Protein AF-A0A962UN70-F1 (afdb_monomer)

Mean predicted aligned error: 11.77 Å

Radius of gyration: 17.8 Å; Cα contacts (8 Å, |Δi|>4): 217; chains: 1; bounding box: 39×34×56 Å

Sequence (148 aa):
TLRESCTLPGRRGLCVATLVRGQQGDDGDAEKRVRYNVNGIELDAPAFSQLHVEVSLHKLKVRDKQGASPAVLFAGTCSDLNGDSHWLLVREHVVKLWMGRQLLEREDDGDSYYEVISDPRLLRRVGERLAEFEPGRHETAPRVRQLR

Structure (mmCIF, N/CA/C/O backbone):
data_AF-A0A962UN70-F1
#
_entry.id   AF-A0A962UN70-F1
#
loop_
_atom_site.group_PDB
_atom_site.id
_atom_site.type_symbol
_atom_site.label_atom_id
_atom_site.label_alt_id
_atom_site.label_comp_id
_atom_site.label_asym_id
_atom_site.label_entity_id
_atom_site.label_seq_id
_atom_site.pdbx_PDB_ins_code
_atom_site.Cartn_x
_atom_site.Cartn_y
_atom_site.Cartn_z
_atom_site.occupancy
_atom_site.B_iso_or_equiv
_atom_site.auth_seq_id
_atom_site.auth_comp_id
_atom_site.auth_asym_id
_atom_site.auth_atom_id
_atom_site.pdbx_PDB_model_num
ATOM 1 N N . THR A 1 1 ? -23.870 -3.987 7.464 1.00 51.81 1 THR A N 1
ATOM 2 C CA . THR A 1 1 ? -22.818 -4.995 7.768 1.00 51.81 1 THR A CA 1
ATOM 3 C C . THR A 1 1 ? -21.461 -4.311 7.923 1.00 51.81 1 THR A C 1
ATOM 5 O O . THR A 1 1 ? -21.335 -3.188 7.456 1.00 51.81 1 THR A O 1
ATOM 8 N N . LEU A 1 2 ? -20.433 -4.931 8.536 1.00 53.72 2 LEU A N 1
ATOM 9 C CA . LEU A 1 2 ? -19.072 -4.334 8.628 1.00 53.72 2 LEU A CA 1
ATOM 10 C C . LEU A 1 2 ? -18.558 -3.804 7.276 1.00 53.72 2 LEU A C 1
ATOM 12 O O . LEU A 1 2 ? -17.872 -2.787 7.198 1.00 53.72 2 LEU A O 1
ATOM 16 N N . ARG A 1 3 ? -18.914 -4.523 6.208 1.00 54.88 3 ARG A N 1
ATOM 17 C CA . ARG A 1 3 ? -18.559 -4.228 4.820 1.00 54.88 3 ARG A CA 1
ATOM 18 C C . ARG A 1 3 ? -19.161 -2.916 4.306 1.00 54.88 3 ARG A C 1
ATOM 20 O O . ARG A 1 3 ? -18.623 -2.339 3.373 1.00 54.88 3 ARG A O 1
ATOM 27 N N . GLU A 1 4 ? -20.266 -2.459 4.892 1.00 58.44 4 GLU A N 1
ATOM 28 C CA . GLU A 1 4 ? -20.892 -1.166 4.579 1.00 58.44 4 GLU A CA 1
ATOM 29 C C . GLU A 1 4 ? -20.257 -0.021 5.374 1.00 58.44 4 GLU A C 1
ATOM 31 O O . GLU A 1 4 ? -20.155 1.084 4.855 1.00 58.44 4 GLU A O 1
ATOM 36 N N . SER A 1 5 ? -19.796 -0.280 6.604 1.00 59.00 5 SER A N 1
ATOM 37 C CA . SER A 1 5 ? -19.131 0.725 7.449 1.00 59.00 5 SER A CA 1
ATOM 38 C C . SER A 1 5 ? -17.654 0.939 7.108 1.00 59.00 5 SER A C 1
ATOM 40 O O . SER A 1 5 ? -17.091 1.967 7.469 1.00 59.00 5 SER A O 1
ATOM 42 N N . CYS A 1 6 ? -17.012 -0.015 6.424 1.00 57.81 6 CYS A N 1
ATOM 43 C CA . CYS A 1 6 ? -15.665 0.159 5.893 1.00 57.81 6 CYS A CA 1
ATOM 44 C C . CYS A 1 6 ? -15.699 0.489 4.399 1.00 57.81 6 CYS A C 1
ATOM 46 O O . CYS A 1 6 ? -15.716 -0.394 3.536 1.00 57.81 6 CYS A O 1
ATOM 48 N N . THR A 1 7 ? -15.657 1.776 4.078 1.00 59.53 7 THR A N 1
ATOM 49 C CA . THR A 1 7 ? -15.470 2.235 2.703 1.00 59.53 7 THR A CA 1
ATOM 50 C C . THR A 1 7 ? -13.981 2.258 2.367 1.00 59.53 7 THR A C 1
ATOM 52 O O . THR A 1 7 ? -13.318 3.286 2.491 1.00 59.53 7 THR A O 1
ATOM 55 N N . LEU A 1 8 ? -13.437 1.113 1.956 1.00 60.22 8 LEU A N 1
ATOM 56 C CA . LEU A 1 8 ? -12.132 1.079 1.291 1.00 60.22 8 LEU A CA 1
ATOM 57 C C . LEU A 1 8 ? -12.242 1.710 -0.105 1.00 60.22 8 LEU A C 1
ATOM 59 O O . LEU A 1 8 ? -13.284 1.531 -0.754 1.00 60.22 8 LEU A O 1
ATOM 63 N N . PRO A 1 9 ? -11.187 2.373 -0.618 1.00 54.75 9 PRO A N 1
ATOM 64 C CA . PRO A 1 9 ? -11.152 2.834 -2.003 1.00 54.75 9 PRO A CA 1
ATOM 65 C C . PRO A 1 9 ? -11.496 1.685 -2.964 1.00 54.75 9 PRO A C 1
ATOM 67 O O . PRO A 1 9 ? -10.809 0.665 -3.014 1.00 54.75 9 PRO A O 1
ATOM 70 N N . GLY A 1 10 ? -12.606 1.808 -3.699 1.00 57.44 10 GLY A N 1
ATOM 71 C CA . GLY A 1 10 ? -13.084 0.762 -4.614 1.00 57.44 10 GLY A CA 1
ATOM 72 C C . GLY A 1 10 ? -13.638 -0.519 -3.960 1.00 57.44 10 GLY A C 1
ATOM 73 O O . GLY A 1 10 ? -13.829 -1.511 -4.665 1.00 57.44 10 GLY A O 1
ATOM 74 N N . ARG A 1 11 ? -13.927 -0.516 -2.647 1.00 62.66 11 ARG A N 1
ATOM 75 C CA . ARG A 1 11 ? -14.454 -1.658 -1.857 1.00 62.66 11 ARG A CA 1
ATOM 76 C C . ARG A 1 11 ? -13.551 -2.907 -1.833 1.00 62.66 11 ARG A C 1
ATOM 78 O O . ARG A 1 11 ? -14.047 -4.016 -1.618 1.00 62.66 11 ARG A O 1
ATOM 85 N N . ARG A 1 12 ? -12.248 -2.740 -2.069 1.00 61.28 12 ARG A N 1
ATOM 86 C CA . ARG A 1 12 ? -11.215 -3.788 -1.996 1.00 61.28 12 ARG A CA 1
ATOM 87 C C . ARG A 1 12 ? -10.031 -3.290 -1.165 1.00 61.28 12 ARG A C 1
ATOM 89 O O . ARG A 1 12 ? -9.729 -2.098 -1.224 1.00 61.28 12 ARG A O 1
ATOM 96 N N . GLY A 1 13 ? -9.386 -4.197 -0.435 1.00 66.50 13 GLY A N 1
ATOM 97 C CA . GLY A 1 13 ? -8.174 -3.912 0.332 1.00 66.50 13 GLY A CA 1
ATOM 98 C C . GLY A 1 13 ? -8.174 -4.488 1.748 1.00 66.50 13 GLY A C 1
ATOM 99 O O . GLY A 1 13 ? -9.172 -5.040 2.228 1.00 66.50 13 GLY A O 1
ATOM 100 N N . LEU A 1 14 ? -7.045 -4.292 2.412 1.00 75.44 14 LEU A N 1
ATOM 101 C CA . LEU A 1 14 ? -6.818 -4.513 3.832 1.00 75.44 14 LEU A CA 1
ATOM 102 C C . LEU A 1 14 ? -7.348 -3.334 4.653 1.00 75.44 14 LEU A C 1
ATOM 104 O O . LEU A 1 14 ? -7.180 -2.180 4.264 1.00 75.44 14 LEU A O 1
ATOM 108 N N . CYS A 1 15 ? -7.909 -3.600 5.837 1.00 78.62 15 CYS A N 1
ATOM 109 C CA . CYS A 1 15 ? -7.862 -2.590 6.887 1.00 78.62 15 CYS A CA 1
ATOM 110 C C . CYS A 1 15 ? -7.562 -3.130 8.279 1.00 78.62 15 CYS A C 1
ATOM 112 O O . CYS A 1 15 ? -7.973 -4.221 8.685 1.00 78.62 15 CYS A O 1
ATOM 114 N N . VAL A 1 16 ? -6.786 -2.311 8.984 1.00 81.50 16 VAL A N 1
ATOM 115 C CA . VAL A 1 16 ? -6.326 -2.524 10.345 1.00 81.50 16 VAL A CA 1
ATOM 116 C C . VAL A 1 16 ? -7.035 -1.533 11.258 1.00 81.50 16 VAL A C 1
ATOM 118 O O . VAL A 1 16 ? -7.131 -0.340 10.947 1.00 81.50 16 VAL A O 1
ATOM 121 N N . ALA A 1 17 ? -7.540 -2.036 12.380 1.00 82.06 17 ALA A N 1
ATOM 122 C CA . ALA A 1 17 ? -8.165 -1.213 13.400 1.00 82.06 17 ALA A CA 1
ATOM 123 C C . ALA A 1 17 ? -7.712 -1.609 14.807 1.00 82.06 17 ALA A C 1
ATOM 125 O O . ALA A 1 17 ? -7.513 -2.791 15.099 1.00 82.06 17 ALA A O 1
ATOM 126 N N . THR A 1 18 ? -7.604 -0.623 15.691 1.00 84.25 18 THR A N 1
ATOM 127 C CA . THR A 1 18 ? -7.332 -0.838 17.114 1.00 84.25 18 THR A CA 1
ATOM 128 C C . THR A 1 18 ? -8.647 -0.906 17.882 1.00 84.25 18 THR A C 1
ATOM 130 O O . THR A 1 18 ? -9.523 -0.054 17.717 1.00 84.25 18 THR A O 1
ATOM 133 N N . LEU A 1 19 ? -8.797 -1.932 18.722 1.00 82.12 19 LEU A N 1
ATOM 134 C CA . LEU A 1 19 ? -9.951 -2.081 19.605 1.00 82.12 19 LEU A CA 1
ATOM 135 C C . LEU A 1 19 ? -9.927 -1.002 20.691 1.00 82.12 19 LEU A C 1
ATOM 137 O O . LEU A 1 19 ? -8.983 -0.939 21.475 1.00 82.12 19 LEU A O 1
ATOM 141 N N . VAL A 1 20 ? -10.997 -0.219 20.798 1.00 79.69 20 VAL A N 1
ATOM 142 C CA . VAL A 1 20 ? -11.187 0.669 21.948 1.00 79.69 20 VAL A CA 1
ATOM 143 C C . VAL A 1 20 ? -11.750 -0.164 23.103 1.00 79.69 20 VAL A C 1
ATOM 145 O O . VAL A 1 20 ? -12.875 -0.663 23.019 1.00 79.69 20 VAL A O 1
ATOM 148 N N . ARG A 1 21 ? -10.966 -0.367 24.171 1.00 70.88 21 ARG A N 1
ATOM 149 C CA . ARG A 1 21 ? -11.441 -1.033 25.396 1.00 70.88 21 ARG A CA 1
ATOM 150 C C . ARG A 1 21 ? -12.066 -0.001 26.335 1.00 70.88 21 ARG A C 1
ATOM 152 O O . ARG A 1 21 ? -11.475 1.045 26.587 1.00 70.88 21 ARG A O 1
ATOM 159 N N . GLY A 1 22 ? -13.257 -0.303 26.854 1.00 57.78 22 GLY A N 1
ATOM 160 C CA . GLY A 1 22 ? -13.847 0.449 27.961 1.00 57.78 22 GLY A CA 1
ATOM 161 C C . GLY A 1 22 ? -12.971 0.328 29.209 1.00 57.78 22 GLY A C 1
ATOM 162 O O . GLY A 1 22 ? -12.297 -0.681 29.395 1.00 57.78 22 GLY A O 1
ATOM 163 N N . GLN A 1 23 ? -12.965 1.376 30.025 1.00 51.56 23 GLN A N 1
ATOM 164 C CA . GLN A 1 23 ? -12.131 1.578 31.210 1.00 51.56 23 GLN A CA 1
ATOM 165 C C . GLN A 1 23 ? -12.341 0.489 32.281 1.00 51.56 23 GLN A C 1
ATOM 167 O O . GLN A 1 23 ? -13.034 0.710 33.267 1.00 51.56 23 GLN A O 1
ATOM 172 N N . GLN A 1 24 ? -11.757 -0.698 32.102 1.00 41.84 24 GLN A N 1
ATOM 173 C CA . GLN A 1 24 ? -11.622 -1.692 33.163 1.00 41.84 24 GLN A CA 1
ATOM 174 C C . GLN A 1 24 ? -10.506 -2.696 32.842 1.00 41.84 24 GLN A C 1
ATOM 176 O O . GLN A 1 24 ? -10.624 -3.477 31.903 1.00 41.84 24 GLN A O 1
ATOM 181 N N . GLY A 1 25 ? -9.459 -2.682 33.670 1.00 40.84 25 GLY A N 1
ATOM 182 C CA . GLY A 1 25 ? -8.652 -3.863 33.987 1.00 40.84 25 GLY A CA 1
ATOM 183 C C . GLY A 1 25 ? -7.620 -4.328 32.958 1.00 40.84 25 GLY A C 1
ATOM 184 O O . GLY A 1 25 ? -7.912 -5.168 32.118 1.00 40.84 25 GLY A O 1
ATOM 185 N N . ASP A 1 26 ? -6.403 -3.840 33.174 1.00 46.97 26 ASP A N 1
ATOM 186 C CA . ASP A 1 26 ? -5.174 -4.627 33.337 1.00 46.97 26 ASP A CA 1
ATOM 187 C C . ASP A 1 26 ? -4.384 -5.185 32.136 1.00 46.97 26 ASP A C 1
ATOM 189 O O . ASP A 1 26 ? -4.907 -5.755 31.177 1.00 46.97 26 ASP A O 1
ATOM 193 N N . ASP A 1 27 ? -3.078 -4.980 32.315 1.00 42.75 27 ASP A N 1
ATOM 194 C CA . ASP A 1 27 ? -1.875 -5.609 31.784 1.00 42.75 27 ASP A CA 1
ATOM 195 C C . ASP A 1 27 ? -1.634 -5.758 30.271 1.00 42.75 27 ASP A C 1
ATOM 197 O O . ASP A 1 27 ? -2.139 -6.633 29.572 1.00 42.75 27 ASP A O 1
ATOM 201 N N . GLY A 1 28 ? -0.690 -4.935 29.799 1.00 48.31 28 GLY A N 1
ATOM 202 C CA . GLY A 1 28 ? 0.616 -5.488 29.429 1.00 48.31 28 GLY A CA 1
ATOM 203 C C . GLY A 1 28 ? 0.697 -6.341 28.169 1.00 48.31 28 GLY A C 1
ATOM 204 O O . GLY A 1 28 ? 1.587 -7.181 28.088 1.00 48.31 28 GLY A O 1
ATOM 205 N N . ASP A 1 29 ? -0.168 -6.128 27.182 1.00 47.25 29 ASP A N 1
ATOM 206 C CA . ASP A 1 29 ? -0.038 -6.811 25.898 1.00 47.25 29 ASP A CA 1
ATOM 207 C C . ASP A 1 29 ? -0.307 -5.834 24.755 1.00 47.25 29 ASP A C 1
ATOM 209 O O . ASP A 1 29 ? -1.288 -5.084 24.778 1.00 47.25 29 ASP A O 1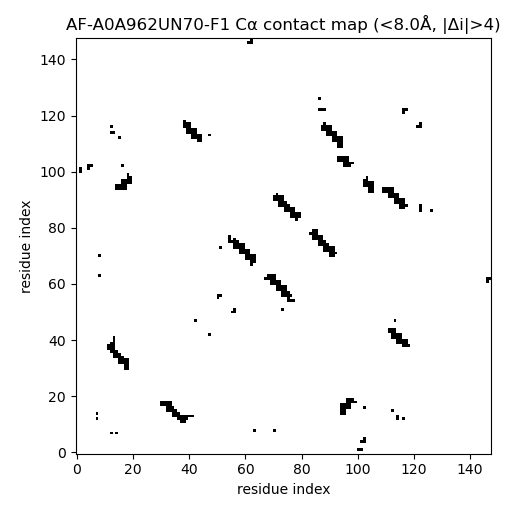
ATOM 213 N N . ALA A 1 30 ? 0.622 -5.799 23.798 1.00 50.38 30 ALA A N 1
ATOM 214 C CA . ALA A 1 30 ? 0.672 -4.858 22.683 1.00 50.38 30 ALA A CA 1
ATOM 215 C C . ALA A 1 30 ? -0.721 -4.598 22.086 1.00 50.38 30 ALA A C 1
ATOM 217 O O . ALA A 1 30 ? -1.491 -5.541 21.895 1.00 50.38 30 ALA A O 1
ATOM 218 N N . GLU A 1 31 ? -1.040 -3.328 21.794 1.00 59.91 31 GLU A N 1
ATOM 219 C CA . GLU A 1 31 ? -2.335 -2.896 21.254 1.00 59.91 31 GLU A CA 1
ATOM 220 C C . GLU A 1 31 ? -2.917 -3.933 20.280 1.00 59.91 31 GLU A C 1
ATOM 222 O O . GLU A 1 31 ? -2.414 -4.130 19.171 1.00 59.91 31 GLU A O 1
ATOM 227 N N . LYS A 1 32 ? -3.955 -4.661 20.715 1.00 70.81 32 LYS A N 1
ATOM 228 C CA . LYS A 1 32 ? -4.478 -5.806 19.962 1.00 70.81 32 LYS A CA 1
ATOM 229 C C . LYS A 1 32 ? -5.185 -5.310 18.700 1.00 70.81 32 LYS A C 1
ATOM 231 O O . LYS A 1 32 ? -6.375 -4.992 18.722 1.00 70.81 32 LYS A O 1
ATOM 236 N N . ARG A 1 33 ? -4.434 -5.231 17.600 1.00 78.00 33 ARG A N 1
ATOM 237 C CA . ARG A 1 33 ? -4.925 -4.837 16.275 1.00 78.00 33 ARG A CA 1
ATOM 238 C C . ARG A 1 33 ? -5.794 -5.943 15.678 1.00 78.00 33 ARG A C 1
ATOM 240 O O . ARG A 1 33 ? -5.411 -7.113 15.653 1.00 78.00 33 ARG A O 1
ATOM 247 N N . VAL A 1 34 ? -6.958 -5.559 15.164 1.00 74.94 34 VAL A N 1
ATOM 248 C CA . VAL A 1 34 ? -7.858 -6.427 14.401 1.00 74.94 34 VAL A CA 1
ATOM 249 C C . VAL A 1 34 ? -7.620 -6.178 12.917 1.00 74.94 34 VAL A C 1
ATOM 251 O O . VAL A 1 34 ? -7.627 -5.035 12.460 1.00 74.94 34 VAL A O 1
ATOM 254 N N . ARG A 1 35 ? -7.418 -7.263 12.168 1.00 75.12 35 ARG A N 1
ATOM 255 C CA . ARG A 1 35 ? -7.162 -7.246 10.725 1.00 75.12 35 ARG A CA 1
ATOM 256 C C . ARG A 1 35 ? -8.322 -7.903 10.004 1.00 75.12 35 ARG A C 1
ATOM 258 O O . ARG A 1 35 ? -8.739 -8.998 10.374 1.00 75.12 35 ARG A O 1
ATOM 265 N N . TYR A 1 36 ? -8.821 -7.255 8.965 1.00 64.56 36 TYR A N 1
ATOM 266 C CA . TYR A 1 3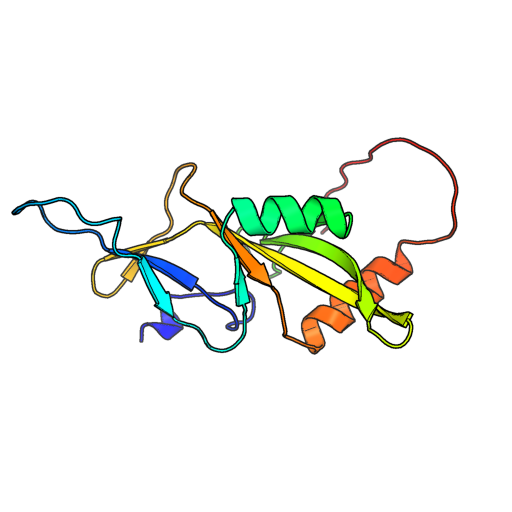6 ? -9.797 -7.845 8.059 1.00 64.56 36 TYR A CA 1
ATOM 267 C C . TYR A 1 36 ? -9.347 -7.579 6.627 1.00 64.56 36 TYR A C 1
ATOM 269 O O . TYR A 1 36 ? -9.026 -6.447 6.269 1.00 64.56 36 TYR A O 1
ATOM 277 N N . ASN A 1 37 ? -9.265 -8.627 5.807 1.00 62.19 37 ASN A N 1
ATOM 278 C CA . ASN A 1 37 ? -8.814 -8.483 4.430 1.00 62.19 37 ASN A CA 1
ATOM 279 C C . ASN A 1 37 ? -9.425 -9.536 3.508 1.00 62.19 37 ASN A C 1
ATOM 281 O O . ASN A 1 37 ? -9.528 -10.704 3.877 1.00 62.19 37 ASN A O 1
ATOM 285 N N . VAL A 1 38 ? -9.726 -9.114 2.279 1.00 54.25 38 VAL A N 1
ATOM 286 C CA . VAL A 1 38 ? -9.575 -9.955 1.091 1.00 54.25 38 VAL A CA 1
ATOM 287 C C . VAL A 1 38 ? -8.952 -9.067 -0.004 1.00 54.25 38 VAL A C 1
ATOM 289 O O . VAL A 1 38 ? -9.641 -8.203 -0.557 1.00 54.25 38 VAL A O 1
ATOM 292 N N . ASN A 1 39 ? -7.673 -9.333 -0.315 1.00 62.12 39 ASN A N 1
ATOM 293 C CA . ASN A 1 39 ? -6.765 -8.683 -1.287 1.00 62.12 39 ASN A CA 1
ATOM 294 C C . ASN A 1 39 ? -5.895 -7.522 -0.759 1.00 62.12 39 ASN A C 1
ATOM 296 O O . ASN A 1 39 ? -6.290 -6.370 -0.865 1.00 62.12 39 ASN A O 1
ATOM 300 N N . GLY A 1 40 ? -4.678 -7.845 -0.299 1.00 70.19 40 GLY A N 1
ATOM 301 C CA . GLY A 1 40 ? -3.587 -6.913 0.035 1.00 70.19 40 GLY A CA 1
ATOM 302 C C . GLY A 1 40 ? -2.545 -7.589 0.937 1.00 70.19 40 GLY A C 1
ATOM 303 O O . GLY A 1 40 ? -2.884 -8.570 1.601 1.00 70.19 40 GLY A O 1
ATOM 304 N N . ILE A 1 41 ? -1.300 -7.105 0.974 1.00 82.31 41 ILE A N 1
ATOM 305 C CA . ILE A 1 41 ? -0.273 -7.572 1.933 1.00 82.31 41 ILE A CA 1
ATOM 306 C C . ILE A 1 41 ? 0.068 -6.414 2.874 1.00 82.31 41 ILE A C 1
ATOM 308 O O . ILE A 1 41 ? 0.465 -5.352 2.402 1.00 82.31 41 ILE A O 1
ATOM 312 N N . GLU A 1 42 ? -0.114 -6.605 4.185 1.00 88.00 42 GLU A N 1
ATOM 313 C CA . GLU A 1 42 ? 0.239 -5.613 5.215 1.00 88.00 42 GLU A CA 1
ATOM 314 C C . GLU A 1 42 ? 1.757 -5.479 5.335 1.00 88.00 42 GLU A C 1
ATOM 316 O O . GLU A 1 42 ? 2.465 -6.482 5.399 1.00 88.00 42 GLU A O 1
ATOM 321 N N . LEU A 1 43 ? 2.230 -4.244 5.443 1.00 88.00 43 LEU A N 1
ATOM 322 C CA . LEU A 1 43 ? 3.579 -3.890 5.850 1.00 88.00 43 LEU A CA 1
ATOM 323 C C . LEU A 1 43 ? 3.489 -2.926 7.034 1.00 88.00 43 LEU A C 1
ATOM 325 O O . LEU A 1 43 ? 2.679 -1.989 7.039 1.00 88.00 43 LEU A O 1
ATOM 329 N N . ASP A 1 44 ? 4.341 -3.143 8.029 1.00 87.25 44 ASP A N 1
ATOM 330 C CA . ASP A 1 44 ? 4.582 -2.146 9.063 1.00 87.25 44 ASP A CA 1
ATOM 331 C C . ASP A 1 44 ? 5.484 -1.013 8.536 1.00 87.25 44 ASP A C 1
ATOM 333 O O . ASP A 1 44 ? 6.012 -1.057 7.419 1.00 87.25 44 ASP A O 1
ATOM 337 N N . ALA A 1 45 ? 5.622 0.053 9.326 1.00 88.50 45 ALA A N 1
ATOM 338 C CA . ALA A 1 45 ? 6.397 1.221 8.921 1.00 88.50 45 ALA A CA 1
ATOM 339 C C . ALA A 1 45 ? 7.894 0.922 8.675 1.00 88.50 45 ALA A C 1
ATOM 341 O O . ALA A 1 45 ? 8.424 1.436 7.682 1.00 88.50 45 ALA A O 1
ATOM 342 N N . PRO A 1 46 ? 8.587 0.097 9.490 1.00 90.12 46 PRO A N 1
ATOM 343 C CA . PRO A 1 46 ? 9.959 -0.315 9.194 1.00 90.12 46 PRO A CA 1
ATOM 344 C C . PRO A 1 46 ? 10.099 -1.073 7.866 1.00 90.12 46 PRO A C 1
ATOM 346 O O . PRO A 1 46 ? 10.945 -0.699 7.050 1.00 90.12 46 PRO A O 1
ATOM 349 N N . ALA A 1 47 ? 9.249 -2.075 7.606 1.00 90.81 47 ALA A N 1
ATOM 350 C CA . ALA A 1 47 ? 9.290 -2.852 6.366 1.00 90.81 47 ALA A CA 1
ATOM 351 C C . ALA A 1 47 ? 9.010 -1.977 5.137 1.00 90.81 47 ALA A C 1
ATOM 353 O O . ALA A 1 47 ? 9.710 -2.072 4.127 1.00 90.81 47 ALA A O 1
ATOM 354 N N . PHE A 1 48 ? 8.031 -1.071 5.232 1.00 93.94 48 PHE A N 1
ATOM 355 C CA . PHE A 1 48 ? 7.780 -0.091 4.179 1.00 93.94 48 PHE A CA 1
ATOM 356 C C . PHE A 1 48 ? 8.983 0.828 3.946 1.00 93.94 48 PHE A C 1
ATOM 358 O O . PHE A 1 48 ? 9.343 1.072 2.798 1.00 93.94 48 PHE A O 1
ATOM 365 N N . SER A 1 49 ? 9.611 1.333 5.009 1.00 93.00 49 SER A N 1
ATOM 366 C CA . SER A 1 49 ? 10.741 2.262 4.887 1.00 93.00 49 SER A CA 1
ATOM 367 C C . SER A 1 49 ? 11.910 1.632 4.135 1.00 93.00 49 SER A C 1
ATOM 369 O O . SER A 1 49 ? 12.494 2.275 3.264 1.00 93.00 49 SER A O 1
ATOM 371 N N . GLN A 1 50 ? 12.214 0.363 4.417 1.00 95.12 50 GLN A N 1
ATOM 372 C CA . GLN A 1 50 ? 13.235 -0.382 3.684 1.00 95.12 50 GLN A CA 1
ATOM 373 C C . GLN A 1 50 ? 12.851 -0.567 2.209 1.00 95.12 50 GLN A C 1
ATOM 375 O O . GLN A 1 50 ? 13.633 -0.224 1.323 1.00 95.12 50 GLN A O 1
ATOM 380 N N . LEU A 1 51 ? 11.623 -1.025 1.943 1.00 93.19 51 LEU A N 1
ATOM 381 C CA . LEU A 1 51 ? 11.113 -1.234 0.585 1.00 93.19 51 LEU A CA 1
ATOM 382 C C . LEU A 1 51 ? 11.103 0.057 -0.250 1.00 93.19 51 LEU A C 1
ATOM 384 O O . LEU A 1 51 ? 11.438 0.045 -1.433 1.00 93.19 51 LEU A O 1
ATOM 388 N N . HIS A 1 52 ? 10.726 1.179 0.365 1.00 92.75 52 HIS A N 1
ATOM 389 C CA . HIS A 1 52 ? 10.677 2.496 -0.268 1.00 92.75 52 HIS A CA 1
ATOM 390 C C . HIS A 1 52 ? 12.049 2.931 -0.783 1.00 92.75 52 HIS A C 1
ATOM 392 O O . HIS A 1 52 ? 12.133 3.464 -1.890 1.00 92.75 52 HIS A O 1
ATOM 398 N N . VAL A 1 53 ? 13.107 2.669 -0.011 1.00 92.50 53 VAL A N 1
ATOM 399 C CA . VAL A 1 53 ? 14.489 2.964 -0.405 1.00 92.50 53 VAL A CA 1
ATOM 400 C C . VAL A 1 53 ? 14.962 1.996 -1.488 1.00 92.50 53 VAL A C 1
ATOM 402 O O . VAL A 1 53 ? 15.475 2.440 -2.511 1.00 92.50 53 VAL A O 1
ATOM 405 N N . GLU A 1 54 ? 14.758 0.693 -1.294 1.00 93.56 54 GLU A N 1
ATOM 406 C CA . GLU A 1 54 ? 15.268 -0.346 -2.199 1.00 93.56 54 GLU A CA 1
ATOM 407 C C . GLU A 1 54 ? 14.680 -0.240 -3.613 1.00 93.56 54 GLU A C 1
ATOM 409 O O . GLU A 1 54 ? 15.408 -0.336 -4.598 1.00 93.56 54 GLU A O 1
ATOM 414 N N . VAL A 1 55 ? 13.376 0.031 -3.720 1.00 91.38 55 VAL A N 1
ATOM 415 C CA . VAL A 1 55 ? 12.662 0.130 -5.006 1.00 91.38 55 VAL A CA 1
ATOM 416 C C . VAL A 1 55 ? 12.556 1.580 -5.499 1.00 91.38 55 VAL A C 1
ATOM 418 O O . VAL A 1 55 ? 12.048 1.833 -6.588 1.00 91.38 55 VAL A O 1
ATOM 421 N N . SER A 1 56 ? 13.039 2.558 -4.722 1.00 92.44 56 SER A N 1
ATOM 422 C CA . SER A 1 56 ? 12.913 3.990 -5.037 1.00 92.44 56 SER A CA 1
ATOM 423 C C . SER A 1 56 ? 11.461 4.393 -5.349 1.00 92.44 56 SER A C 1
ATOM 425 O O . SER A 1 56 ? 11.152 4.922 -6.421 1.00 92.44 56 SER A O 1
ATOM 427 N N . LEU A 1 57 ? 10.533 4.098 -4.430 1.00 93.31 57 LEU A N 1
ATOM 428 C CA . LEU A 1 57 ? 9.110 4.385 -4.656 1.00 93.31 57 LEU A CA 1
ATOM 429 C C . LEU A 1 57 ? 8.833 5.897 -4.654 1.00 93.31 57 LEU A C 1
ATOM 431 O O . LEU A 1 57 ? 9.350 6.651 -3.839 1.00 93.31 57 LEU A O 1
ATOM 435 N N . HIS A 1 58 ? 7.931 6.341 -5.521 1.00 92.00 58 HIS A N 1
ATOM 436 C CA . HIS A 1 58 ? 7.523 7.736 -5.635 1.00 92.00 58 HIS A CA 1
ATOM 437 C C . HIS A 1 58 ? 6.137 7.940 -5.027 1.00 92.00 58 HIS A C 1
ATOM 439 O O . HIS A 1 58 ? 5.189 7.229 -5.367 1.00 92.00 58 HIS A O 1
ATOM 445 N N . LYS A 1 59 ? 5.998 8.938 -4.145 1.00 92.19 59 LYS A N 1
ATOM 446 C CA . LYS A 1 59 ? 4.719 9.282 -3.504 1.00 92.19 59 LYS A CA 1
ATOM 447 C C . LYS A 1 59 ? 3.769 9.955 -4.501 1.00 92.19 59 LYS A C 1
ATOM 449 O O . LYS A 1 59 ? 4.076 10.990 -5.088 1.00 92.19 59 LYS A O 1
ATOM 454 N N . LEU A 1 60 ? 2.567 9.408 -4.619 1.00 87.69 60 LEU A N 1
ATOM 455 C CA . LEU A 1 60 ? 1.475 9.856 -5.472 1.00 87.69 60 LEU A CA 1
ATOM 456 C C . LEU A 1 60 ? 0.248 10.153 -4.607 1.00 87.69 60 LEU A C 1
ATOM 458 O O . LEU A 1 60 ? -0.203 9.314 -3.830 1.00 87.69 60 LEU A O 1
ATOM 462 N N . LYS A 1 61 ? -0.339 11.341 -4.764 1.00 83.38 61 LYS A N 1
ATOM 463 C CA . LYS A 1 61 ? -1.631 11.671 -4.146 1.00 83.38 61 LYS A CA 1
ATOM 464 C C . LYS A 1 61 ? -2.737 11.460 -5.172 1.00 83.38 61 LYS A C 1
ATOM 466 O O . LYS A 1 61 ? -2.823 12.206 -6.147 1.00 83.38 61 LYS A O 1
ATOM 471 N N . VAL A 1 62 ? -3.588 10.464 -4.951 1.00 74.81 62 VAL A N 1
ATOM 472 C CA . VAL A 1 62 ? -4.709 10.147 -5.840 1.00 74.81 62 VAL A CA 1
ATOM 473 C C . VAL A 1 62 ? -6.006 10.591 -5.181 1.00 74.81 62 VAL A C 1
ATOM 475 O O . VAL A 1 62 ? -6.402 10.073 -4.142 1.00 74.81 62 VAL A O 1
ATOM 478 N N . ARG A 1 63 ? -6.683 11.567 -5.789 1.00 66.81 63 ARG A N 1
ATOM 479 C CA . ARG A 1 63 ? -8.039 11.941 -5.378 1.00 66.81 63 ARG A CA 1
ATOM 480 C C . ARG A 1 63 ? -9.013 10.859 -5.829 1.00 66.81 63 ARG A C 1
ATOM 482 O O . ARG A 1 63 ? -9.006 10.472 -6.999 1.00 66.81 63 ARG A O 1
ATOM 489 N N . ASP A 1 64 ? -9.847 10.387 -4.910 1.00 56.56 64 ASP A N 1
ATOM 490 C CA . ASP A 1 64 ? -11.005 9.584 -5.282 1.00 56.56 64 ASP A CA 1
ATOM 491 C C . ASP A 1 64 ? -12.100 10.511 -5.838 1.00 56.56 64 ASP A C 1
ATOM 493 O O . ASP A 1 64 ? -12.293 11.631 -5.362 1.00 56.56 64 ASP A O 1
ATOM 497 N N . LYS A 1 65 ? -12.838 10.045 -6.848 1.00 48.66 65 LYS A N 1
ATOM 498 C CA . LYS A 1 65 ? -13.941 10.788 -7.480 1.00 48.66 65 LYS A CA 1
ATOM 499 C C . LYS A 1 65 ? -15.144 10.971 -6.543 1.00 48.66 65 LYS A C 1
ATOM 501 O O . LYS A 1 65 ? -16.079 11.682 -6.891 1.00 48.66 65 LYS A O 1
ATOM 506 N N . GLN A 1 66 ? -15.134 10.318 -5.382 1.00 46.88 66 GLN A N 1
ATOM 507 C CA . GLN A 1 66 ? -16.255 10.231 -4.442 1.00 46.88 66 GLN A CA 1
ATOM 508 C C . GLN A 1 66 ? -16.125 11.167 -3.227 1.00 46.88 66 GLN A C 1
ATOM 510 O O . GLN A 1 66 ? -16.873 11.022 -2.268 1.00 46.88 66 GLN A O 1
ATOM 515 N N . GLY A 1 67 ? -15.200 12.135 -3.253 1.00 42.56 67 GLY A N 1
ATOM 516 C CA . GLY A 1 67 ? -15.078 13.151 -2.195 1.00 42.56 67 GLY A CA 1
ATOM 517 C C . GLY A 1 67 ? -14.407 12.667 -0.904 1.00 42.56 67 GLY A C 1
ATOM 518 O O . GLY A 1 67 ? -14.355 13.417 0.065 1.00 42.56 67 GLY A O 1
ATOM 519 N N . ALA A 1 68 ? -13.869 11.445 -0.890 1.00 56.31 68 ALA A N 1
ATOM 520 C CA . ALA A 1 68 ? -13.021 10.956 0.191 1.00 56.31 68 ALA A CA 1
ATOM 521 C C . ALA A 1 68 ? -11.645 11.650 0.182 1.00 56.31 68 ALA A C 1
ATOM 523 O O . ALA A 1 68 ? -11.177 12.116 -0.866 1.00 56.31 68 ALA A O 1
ATOM 524 N N . SER A 1 69 ? -10.985 11.688 1.346 1.00 59.84 69 SER A N 1
ATOM 525 C CA . SER A 1 69 ? -9.606 12.167 1.487 1.00 59.84 69 SER A CA 1
ATOM 526 C C . SER A 1 69 ? -8.692 11.526 0.433 1.00 59.84 69 SER A C 1
ATOM 528 O O . SER A 1 69 ? -8.844 10.339 0.133 1.00 59.84 69 SER A O 1
ATOM 530 N N . PRO A 1 70 ? -7.755 12.288 -0.164 1.00 67.75 70 PRO A N 1
ATOM 531 C CA . PRO A 1 70 ? -6.882 11.761 -1.204 1.00 67.75 70 PRO A CA 1
ATOM 532 C C . PRO A 1 70 ? -6.087 10.569 -0.668 1.00 67.75 70 PRO A C 1
ATOM 534 O O . PRO A 1 70 ? -5.389 10.688 0.337 1.00 67.75 70 PRO A O 1
ATOM 537 N N . ALA A 1 71 ? -6.172 9.436 -1.363 1.00 78.19 71 ALA A N 1
ATOM 538 C CA . ALA A 1 71 ? -5.371 8.267 -1.048 1.00 78.19 71 ALA A CA 1
ATOM 539 C C . ALA A 1 71 ? -3.903 8.563 -1.362 1.00 78.19 71 ALA A C 1
ATOM 541 O O . ALA A 1 71 ? -3.579 9.117 -2.422 1.00 78.19 71 ALA A O 1
ATOM 542 N N . VAL A 1 72 ? -3.015 8.173 -0.453 1.00 88.31 72 VAL A N 1
ATOM 543 C CA . VAL A 1 72 ? -1.579 8.213 -0.701 1.00 88.31 72 VAL A CA 1
ATOM 544 C C . VAL A 1 72 ? -1.133 6.855 -1.221 1.00 88.31 72 VAL A C 1
ATOM 546 O O . VAL A 1 72 ? -1.345 5.823 -0.586 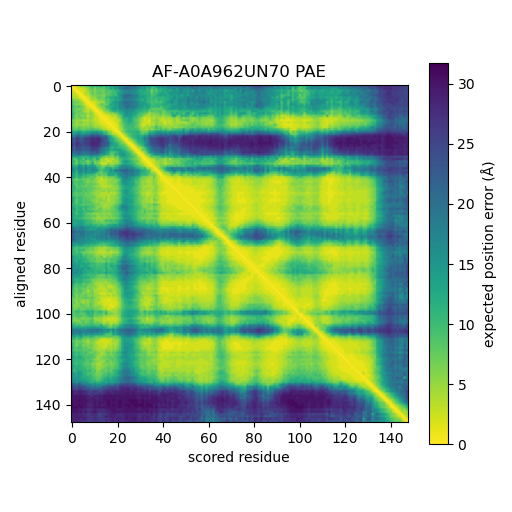1.00 88.31 72 VAL A O 1
ATOM 549 N N . LEU A 1 73 ? -0.518 6.874 -2.396 1.00 89.56 73 LEU A N 1
ATOM 550 C CA . LEU A 1 73 ? 0.112 5.722 -3.018 1.00 89.56 73 LEU A CA 1
ATOM 551 C C . LEU A 1 73 ? 1.613 5.969 -3.150 1.00 89.56 73 LEU A C 1
ATOM 553 O O . LEU A 1 73 ? 2.052 7.109 -3.260 1.00 89.56 73 LEU A O 1
ATOM 557 N N . PHE A 1 74 ? 2.384 4.898 -3.194 1.00 93.00 74 PHE A N 1
ATOM 558 C CA . PHE A 1 74 ? 3.805 4.878 -3.492 1.00 93.00 74 PHE A CA 1
ATOM 559 C C . PHE A 1 74 ? 4.016 3.892 -4.632 1.00 93.00 74 PHE A C 1
ATOM 561 O O . PHE A 1 74 ? 3.565 2.750 -4.539 1.00 93.00 74 PHE A O 1
ATOM 568 N N . ALA A 1 75 ? 4.639 4.339 -5.717 1.00 93.44 75 ALA A N 1
ATOM 569 C CA . ALA A 1 75 ? 4.802 3.536 -6.923 1.00 93.44 75 ALA A CA 1
ATOM 570 C C . ALA A 1 75 ? 6.258 3.498 -7.381 1.00 93.44 75 ALA A C 1
ATOM 572 O O . ALA A 1 75 ? 6.942 4.519 -7.376 1.00 93.44 75 ALA A O 1
ATOM 573 N N . GLY A 1 76 ? 6.705 2.332 -7.821 1.00 92.19 76 GLY A N 1
ATOM 574 C CA . GLY A 1 76 ? 8.000 2.133 -8.462 1.00 92.19 76 GLY A CA 1
ATOM 575 C C . GLY A 1 76 ? 7.981 0.853 -9.281 1.00 92.19 76 GLY A C 1
ATOM 576 O O . GLY A 1 76 ? 6.948 0.183 -9.360 1.00 92.19 76 GLY A O 1
ATOM 577 N N . THR A 1 77 ? 9.106 0.516 -9.894 1.00 91.56 77 THR A N 1
ATOM 578 C CA . THR A 1 77 ? 9.249 -0.719 -10.662 1.00 91.56 77 THR A CA 1
ATOM 579 C C . THR A 1 77 ? 10.281 -1.628 -10.013 1.00 91.56 77 THR A C 1
ATOM 581 O O . THR A 1 77 ? 11.323 -1.172 -9.551 1.00 91.56 77 THR A O 1
ATOM 584 N N . CYS A 1 78 ? 9.990 -2.923 -9.967 1.00 89.00 78 CYS A N 1
ATOM 585 C CA . CYS A 1 78 ? 10.939 -3.951 -9.556 1.00 89.00 78 CYS A CA 1
ATOM 586 C C . CYS A 1 78 ? 11.125 -4.960 -10.691 1.00 89.00 78 CYS A C 1
ATOM 588 O O . CYS A 1 78 ? 10.223 -5.160 -11.504 1.00 89.00 78 CYS A O 1
ATOM 590 N N . SER A 1 79 ? 12.301 -5.576 -10.765 1.00 89.75 79 SER A N 1
ATOM 591 C CA . SER A 1 79 ? 12.554 -6.667 -11.706 1.00 89.75 79 SER A CA 1
ATOM 592 C C . SER A 1 79 ? 12.257 -8.006 -11.043 1.00 89.75 79 SER A C 1
ATOM 594 O O . SER A 1 79 ? 12.585 -8.200 -9.871 1.00 89.75 79 SER A O 1
ATOM 596 N N . ASP A 1 80 ? 11.649 -8.930 -11.779 1.00 87.94 80 ASP A N 1
ATOM 597 C CA . ASP A 1 80 ? 11.543 -10.317 -11.330 1.00 87.94 80 ASP A CA 1
ATOM 598 C C . ASP A 1 80 ? 12.837 -11.111 -11.592 1.00 87.94 80 ASP A C 1
ATOM 600 O O . ASP A 1 80 ? 13.844 -10.580 -12.064 1.00 87.94 80 ASP A O 1
ATOM 604 N N . LEU A 1 81 ? 12.809 -12.411 -11.280 1.00 87.88 81 LEU A N 1
ATOM 605 C CA . LEU A 1 81 ? 13.946 -13.318 -11.469 1.00 87.88 81 LEU A CA 1
ATOM 606 C C . LEU A 1 81 ? 14.364 -13.488 -12.940 1.00 87.88 81 LEU A C 1
ATOM 608 O O . LEU A 1 81 ? 15.492 -13.902 -13.197 1.00 87.88 81 LEU A O 1
ATOM 612 N N . ASN A 1 82 ? 13.480 -13.182 -13.890 1.00 92.56 82 ASN A N 1
ATOM 613 C CA . ASN A 1 82 ? 13.762 -13.225 -15.324 1.00 92.56 82 ASN A CA 1
ATOM 614 C C . ASN A 1 82 ? 14.257 -11.869 -15.855 1.00 92.56 82 ASN A C 1
ATOM 616 O O . ASN A 1 82 ? 14.666 -11.777 -17.010 1.00 92.56 82 ASN A O 1
ATOM 620 N N . GLY A 1 83 ? 14.251 -10.828 -15.016 1.00 89.88 83 GLY A N 1
ATOM 621 C CA . GLY A 1 83 ? 14.611 -9.462 -15.382 1.00 89.88 83 GLY A CA 1
ATOM 622 C C . GLY A 1 83 ? 13.442 -8.631 -15.914 1.00 89.88 83 GLY A C 1
ATOM 623 O O . GLY A 1 83 ? 13.650 -7.461 -16.245 1.00 89.88 83 GLY A O 1
ATOM 624 N N . ASP A 1 84 ? 12.225 -9.182 -15.962 1.00 89.12 84 ASP A N 1
ATOM 625 C CA . ASP A 1 84 ? 11.047 -8.455 -16.432 1.00 89.12 84 ASP A CA 1
ATOM 626 C C . ASP A 1 84 ? 10.648 -7.384 -15.413 1.00 89.12 84 ASP A C 1
ATOM 628 O O . ASP A 1 84 ? 10.665 -7.616 -14.203 1.00 89.12 84 ASP A O 1
ATOM 632 N N . SER A 1 85 ? 10.300 -6.191 -15.901 1.00 89.00 85 SER A N 1
ATOM 633 C CA . SER A 1 85 ? 9.941 -5.057 -15.048 1.00 89.00 85 SER A CA 1
ATOM 634 C C . SER A 1 85 ? 8.455 -5.071 -14.694 1.00 89.00 85 SER A C 1
ATOM 636 O O . SER A 1 85 ? 7.591 -5.085 -15.573 1.00 89.00 85 SER A O 1
ATOM 638 N N . HIS A 1 86 ? 8.162 -5.002 -13.398 1.00 88.00 86 HIS A N 1
ATOM 639 C CA . HIS A 1 86 ? 6.814 -5.024 -12.842 1.00 88.00 86 HIS A CA 1
ATOM 640 C C . HIS A 1 86 ? 6.547 -3.772 -12.020 1.00 88.00 86 HIS A C 1
ATOM 642 O O . HIS A 1 86 ? 7.392 -3.316 -11.251 1.00 88.00 86 HIS A O 1
ATOM 648 N N . TRP A 1 87 ? 5.335 -3.232 -12.141 1.00 90.62 87 TRP A N 1
ATOM 649 C CA . TRP A 1 87 ? 4.883 -2.160 -11.261 1.00 90.62 87 TRP A CA 1
ATOM 650 C C . TRP A 1 87 ? 4.642 -2.691 -9.851 1.00 90.62 87 TRP A C 1
ATOM 652 O O . TRP A 1 87 ? 3.867 -3.627 -9.651 1.00 90.62 87 TRP A O 1
ATOM 662 N N . LEU A 1 88 ? 5.239 -2.020 -8.872 1.00 91.50 88 LEU A N 1
ATOM 663 C CA . LEU A 1 88 ? 4.950 -2.187 -7.460 1.00 91.50 88 LEU A CA 1
ATOM 664 C C . LEU A 1 88 ? 4.163 -0.975 -6.969 1.00 91.50 88 LEU A C 1
ATOM 666 O O . LEU A 1 88 ? 4.571 0.172 -7.162 1.00 91.50 88 LEU A O 1
ATOM 670 N N . LEU A 1 89 ? 3.032 -1.236 -6.317 1.00 91.69 89 LEU A N 1
ATOM 671 C CA . LEU A 1 89 ? 2.174 -0.202 -5.757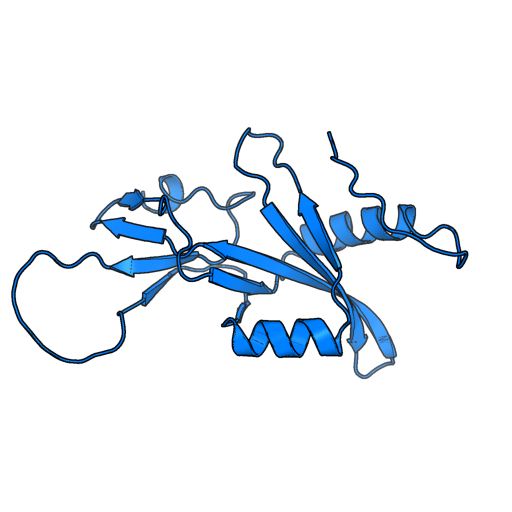 1.00 91.69 89 LEU A CA 1
ATOM 672 C C . LEU A 1 89 ? 1.920 -0.484 -4.282 1.00 91.69 89 LEU A C 1
ATOM 674 O O . LEU A 1 89 ? 1.410 -1.543 -3.920 1.00 91.69 89 LEU A O 1
ATOM 678 N N . VAL A 1 90 ? 2.236 0.496 -3.447 1.00 92.12 90 VAL A N 1
ATOM 679 C CA . VAL A 1 90 ? 1.976 0.473 -2.011 1.00 92.12 90 VAL A CA 1
ATOM 680 C C . VAL A 1 90 ? 1.010 1.596 -1.670 1.00 92.12 90 VAL A C 1
ATOM 682 O O . VAL A 1 90 ? 1.103 2.694 -2.214 1.00 92.12 90 VAL A O 1
ATOM 685 N N . ARG A 1 91 ? 0.055 1.342 -0.785 1.00 90.56 91 ARG A N 1
ATOM 686 C CA . ARG A 1 91 ? -0.896 2.338 -0.293 1.00 90.56 91 ARG A CA 1
ATOM 687 C C . ARG A 1 91 ? -0.666 2.580 1.190 1.00 90.56 91 ARG A C 1
ATOM 689 O O . ARG A 1 91 ? -0.504 1.632 1.946 1.00 90.56 91 ARG A O 1
ATOM 696 N N . GLU A 1 92 ? -0.665 3.843 1.587 1.00 90.06 92 GLU A N 1
ATOM 697 C CA . GLU A 1 92 ? -0.591 4.260 2.989 1.00 90.06 92 GLU A CA 1
ATOM 698 C C . GLU A 1 92 ? -2.005 4.437 3.549 1.00 90.06 92 GLU A C 1
ATOM 700 O O . GLU A 1 92 ? -2.885 5.017 2.901 1.00 90.06 92 GLU A O 1
ATOM 705 N N . HIS A 1 93 ? -2.217 3.919 4.756 1.00 85.00 93 HIS A N 1
ATOM 706 C CA . HIS A 1 93 ? -3.486 3.965 5.462 1.00 85.00 93 HIS A CA 1
ATOM 707 C C . HIS A 1 93 ? -3.290 4.310 6.933 1.00 85.00 93 HIS A C 1
ATOM 709 O O . HIS A 1 93 ? -2.398 3.776 7.582 1.00 85.00 93 HIS A O 1
ATOM 715 N N . VAL A 1 94 ? -4.214 5.097 7.482 1.00 85.19 94 VAL A N 1
ATOM 716 C CA . VAL A 1 94 ? -4.311 5.326 8.928 1.00 85.19 94 VAL A CA 1
ATOM 717 C C . VAL A 1 94 ? -5.034 4.146 9.586 1.00 85.19 94 VAL A C 1
ATOM 719 O O . VAL A 1 94 ? -6.049 3.657 9.072 1.00 85.19 94 VAL A O 1
ATOM 722 N N . VAL A 1 95 ? -4.518 3.675 10.723 1.00 84.94 95 VAL A N 1
ATOM 723 C CA . VAL A 1 95 ? -5.183 2.669 11.561 1.00 84.94 95 VAL A CA 1
ATOM 724 C C . VAL A 1 95 ? -6.456 3.270 12.159 1.00 84.94 95 VAL A C 1
ATOM 726 O O . VAL A 1 95 ? -6.432 4.300 12.833 1.00 84.94 95 VAL A O 1
ATOM 729 N N . LYS A 1 96 ? -7.589 2.600 11.932 1.00 84.25 96 LYS A N 1
ATOM 730 C CA . LYS A 1 96 ? -8.905 3.059 12.402 1.00 84.25 96 LYS A CA 1
ATOM 731 C C . LYS A 1 96 ? -9.179 2.635 13.842 1.00 84.25 96 LYS A C 1
ATOM 733 O O . LYS A 1 96 ? -8.550 1.719 14.368 1.00 84.25 96 LYS A O 1
ATOM 738 N N . LEU A 1 97 ? -10.170 3.251 14.476 1.00 84.38 97 LEU A N 1
ATOM 739 C CA . LEU A 1 97 ? -10.675 2.803 15.773 1.00 84.38 97 LEU A CA 1
ATOM 740 C C . LEU A 1 97 ? -11.860 1.857 15.586 1.00 84.38 97 LEU A C 1
ATOM 742 O O . LEU A 1 97 ? -12.786 2.142 14.826 1.00 84.38 97 LEU A O 1
ATOM 746 N N . TRP A 1 98 ? -11.839 0.733 16.297 1.00 83.00 98 TRP A N 1
ATOM 747 C CA . TRP A 1 98 ? -12.930 -0.232 16.327 1.00 83.00 98 TRP A CA 1
ATOM 748 C C . TRP A 1 98 ? -13.775 -0.057 17.591 1.00 83.00 98 TRP A C 1
ATOM 750 O O . TRP A 1 98 ? -13.340 -0.390 18.695 1.00 83.00 98 TRP A O 1
ATOM 760 N N . MET A 1 99 ? -15.014 0.405 17.404 1.00 82.88 99 MET A N 1
ATOM 761 C CA . MET A 1 99 ? -16.023 0.614 18.449 1.00 82.88 99 MET A CA 1
ATOM 762 C C . MET A 1 99 ? -17.137 -0.431 18.343 1.00 82.88 99 MET A C 1
ATOM 764 O O . MET A 1 99 ? -18.304 -0.109 18.123 1.00 82.88 99 MET A O 1
ATOM 768 N N . GLY A 1 100 ? -16.773 -1.712 18.431 1.00 77.19 100 GLY A N 1
ATOM 769 C CA . GLY A 1 100 ? -17.699 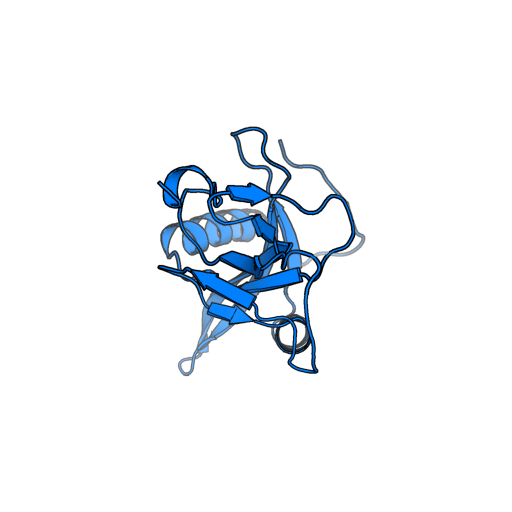-2.850 18.499 1.00 77.19 100 GLY A CA 1
ATOM 770 C C . GLY A 1 100 ? -18.471 -3.165 17.209 1.00 77.19 100 GLY A C 1
ATOM 771 O O . GLY A 1 100 ? -18.452 -4.302 16.755 1.00 77.19 100 GLY A O 1
ATOM 772 N N . ARG A 1 101 ? -19.173 -2.191 16.620 1.00 76.38 101 ARG A N 1
ATOM 773 C CA . ARG A 1 101 ? -19.943 -2.320 15.365 1.00 76.38 101 ARG A CA 1
ATOM 774 C C . ARG A 1 101 ? -19.608 -1.238 14.340 1.00 76.38 101 ARG A C 1
ATOM 776 O O . ARG A 1 101 ? -20.147 -1.276 13.237 1.00 76.38 101 ARG A O 1
ATOM 783 N N . GLN A 1 102 ? -18.748 -0.291 14.703 1.00 78.75 102 GLN A N 1
ATOM 784 C CA . GLN A 1 102 ? -18.410 0.864 13.885 1.00 78.75 102 GLN A CA 1
ATOM 785 C C . GLN A 1 102 ? -16.895 1.046 13.810 1.00 78.75 102 GLN A C 1
ATOM 787 O O . GLN A 1 102 ? -16.187 0.873 14.803 1.00 78.75 102 GLN A O 1
ATOM 792 N N . LEU A 1 103 ? -16.425 1.404 12.615 1.00 78.62 103 LEU A N 1
ATOM 793 C CA . LEU A 1 103 ? -15.075 1.901 12.380 1.00 78.62 103 LEU A CA 1
ATOM 794 C C . LEU A 1 103 ? -15.118 3.422 12.394 1.00 78.62 103 LEU A C 1
ATOM 796 O O . LEU A 1 103 ? -15.929 4.014 11.681 1.00 78.62 103 LEU A O 1
ATOM 800 N N . LEU A 1 104 ? -14.257 4.032 13.195 1.00 82.19 104 LEU A N 1
ATOM 801 C CA . LEU A 1 104 ? -14.099 5.479 13.259 1.00 82.19 104 LEU A CA 1
ATOM 802 C C . LEU A 1 104 ? -12.728 5.860 12.705 1.00 82.19 104 LEU A C 1
ATOM 804 O O . LEU A 1 104 ? -11.739 5.164 12.952 1.00 82.19 104 LEU A O 1
ATOM 808 N N . GLU A 1 105 ? -12.684 6.954 11.948 1.00 77.06 105 GLU A N 1
ATOM 809 C CA . GLU A 1 105 ? -11.419 7.604 11.607 1.00 77.06 105 GLU A CA 1
ATOM 810 C C . GLU A 1 105 ? -10.792 8.178 12.884 1.00 77.06 105 GLU A C 1
ATOM 812 O O . GLU A 1 105 ? -11.503 8.545 13.824 1.00 77.06 105 GLU A O 1
ATOM 817 N N . ARG A 1 106 ? -9.462 8.240 12.927 1.00 73.88 106 ARG A N 1
ATOM 818 C CA . ARG A 1 106 ? -8.738 8.946 13.986 1.00 73.88 106 ARG A CA 1
ATOM 819 C C . ARG A 1 106 ? -8.485 10.377 13.496 1.00 73.88 106 ARG A C 1
ATOM 821 O O . ARG A 1 106 ? -8.071 10.549 12.354 1.00 73.88 106 ARG A O 1
ATOM 828 N N . GLU A 1 107 ? -8.786 11.380 14.322 1.00 62.03 107 GLU A N 1
ATOM 829 C CA . GLU A 1 107 ? -8.654 12.798 13.936 1.00 62.03 107 GLU A CA 1
ATOM 830 C C . GLU A 1 107 ? -7.189 13.281 13.891 1.00 62.03 107 GLU A C 1
ATOM 832 O O . GLU A 1 107 ? -6.896 14.230 13.168 1.00 62.03 107 GLU A O 1
ATOM 837 N N . ASP A 1 108 ? -6.270 12.570 14.557 1.00 59.06 108 ASP A N 1
ATOM 838 C CA . ASP A 1 108 ? -4.837 12.895 14.651 1.00 59.06 108 ASP A CA 1
ATOM 839 C C . ASP A 1 108 ? -3.928 11.781 14.102 1.00 59.06 108 ASP A C 1
ATOM 841 O O . ASP A 1 108 ? -4.406 10.666 13.871 1.00 59.06 108 ASP A O 1
ATOM 845 N N . ASP A 1 109 ? -2.632 12.122 13.953 1.00 58.75 109 ASP A N 1
ATOM 846 C CA . ASP A 1 109 ? -1.426 11.405 13.462 1.00 58.75 109 ASP A CA 1
ATOM 847 C C . ASP A 1 109 ? -1.271 9.960 13.991 1.00 58.75 109 ASP A C 1
ATOM 849 O O . ASP A 1 109 ? -0.332 9.587 14.692 1.00 58.75 109 ASP A O 1
ATOM 853 N N . GLY A 1 110 ? -2.280 9.138 13.724 1.00 65.06 110 GLY A N 1
ATOM 854 C CA . GLY A 1 110 ? -2.362 7.763 14.165 1.00 65.06 110 GLY A CA 1
ATOM 855 C C . GLY A 1 110 ? -1.358 6.891 13.439 1.00 65.06 110 GLY A C 1
ATOM 856 O O . GLY A 1 110 ? -0.938 7.195 12.321 1.00 65.06 110 GLY A O 1
ATOM 857 N N . ASP A 1 111 ? -1.040 5.757 14.065 1.00 80.19 111 ASP A N 1
ATOM 858 C CA . ASP A 1 111 ? -0.254 4.708 13.432 1.00 80.19 111 ASP A CA 1
ATOM 859 C C . ASP A 1 111 ? -0.741 4.476 12.005 1.00 80.19 111 ASP A C 1
ATOM 861 O O . ASP A 1 111 ? -1.933 4.270 11.753 1.00 80.19 111 ASP A O 1
ATOM 865 N N . SER A 1 112 ? 0.199 4.514 11.070 1.00 86.56 112 SER A N 1
ATOM 866 C CA . SER A 1 112 ? -0.062 4.145 9.691 1.00 86.56 112 SER A CA 1
ATOM 867 C C . SER A 1 112 ? 0.389 2.714 9.447 1.00 86.56 112 SER A C 1
ATOM 869 O O . SER A 1 112 ? 1.380 2.244 10.009 1.00 86.56 112 SER A O 1
ATOM 871 N N . TYR A 1 113 ? -0.345 2.020 8.590 1.00 87.75 113 TYR A N 1
ATOM 872 C CA . TYR A 1 113 ? 0.090 0.765 7.996 1.00 87.75 113 TYR A CA 1
ATOM 873 C C . TYR A 1 113 ? 0.134 0.928 6.483 1.00 87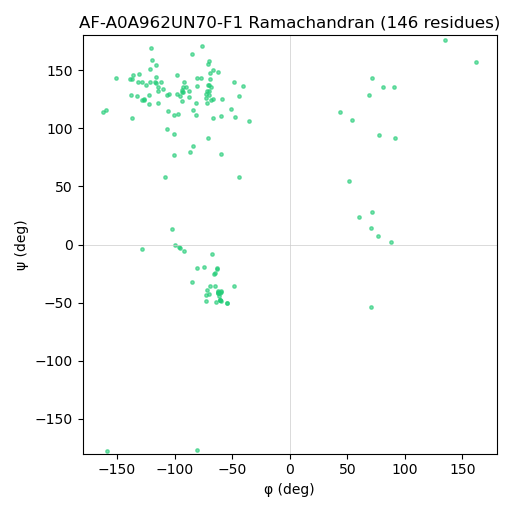.75 113 TYR A C 1
ATOM 875 O O . TYR A 1 113 ? -0.509 1.811 5.901 1.00 87.75 113 TYR A O 1
ATOM 883 N N . TYR A 1 114 ? 0.904 0.059 5.851 1.00 90.62 114 TYR A N 1
ATOM 884 C CA . TYR A 1 114 ? 1.106 0.082 4.418 1.00 90.62 114 TYR A CA 1
ATOM 885 C C . TYR A 1 114 ? 0.549 -1.201 3.815 1.00 90.62 114 TYR A C 1
ATOM 887 O O . TYR A 1 114 ? 0.588 -2.268 4.421 1.00 90.62 114 TYR A O 1
ATOM 895 N N . GLU A 1 115 ? -0.019 -1.091 2.625 1.00 90.31 115 GLU A N 1
ATOM 896 C CA . GLU A 1 115 ? -0.615 -2.206 1.902 1.00 90.31 115 GLU A CA 1
ATOM 897 C C . GLU A 1 115 ? 0.063 -2.338 0.542 1.00 90.31 115 GLU A C 1
ATOM 899 O O . GLU A 1 115 ? -0.013 -1.418 -0.273 1.00 90.31 115 GLU A O 1
ATOM 904 N N . VAL A 1 116 ? 0.666 -3.492 0.254 1.00 9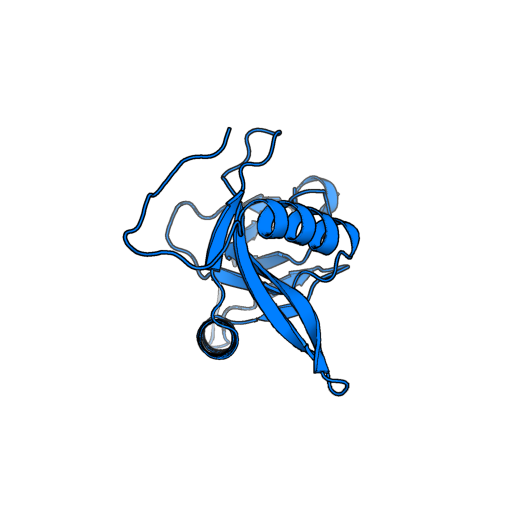0.44 116 VAL A N 1
ATOM 905 C CA . VAL A 1 116 ? 1.017 -3.845 -1.126 1.00 90.44 116 VAL A CA 1
ATOM 906 C C . VAL A 1 116 ? -0.266 -4.173 -1.879 1.00 90.44 116 VAL A C 1
ATOM 908 O O . VAL A 1 116 ? -1.015 -5.085 -1.512 1.00 90.44 116 VAL A O 1
ATOM 911 N N . ILE A 1 117 ? -0.508 -3.428 -2.953 1.00 87.50 117 ILE A N 1
ATOM 912 C CA . ILE A 1 117 ? -1.689 -3.566 -3.793 1.00 87.50 117 ILE A CA 1
ATOM 913 C C . ILE A 1 117 ? -1.457 -4.672 -4.817 1.00 87.50 117 ILE A C 1
ATOM 915 O O . ILE A 1 117 ? -0.640 -4.533 -5.723 1.00 87.50 117 ILE A O 1
ATOM 919 N N . SER A 1 118 ? -2.248 -5.738 -4.721 1.00 82.75 118 SER A N 1
ATOM 920 C CA . SER A 1 118 ? -2.228 -6.856 -5.670 1.00 82.75 118 SER A CA 1
ATOM 921 C C . SER A 1 118 ? -3.348 -6.810 -6.718 1.00 82.75 118 SER A C 1
ATOM 923 O O . SER A 1 118 ? -3.408 -7.696 -7.565 1.00 82.75 118 SER A O 1
ATOM 925 N N . ASP A 1 119 ? -4.243 -5.806 -6.699 1.00 82.06 119 ASP A N 1
ATOM 926 C CA . ASP A 1 119 ? -5.319 -5.680 -7.700 1.00 82.06 119 ASP A CA 1
ATOM 927 C C . ASP A 1 119 ? -4.713 -5.381 -9.089 1.00 82.06 119 ASP A C 1
ATOM 929 O O . ASP A 1 119 ? -4.259 -4.253 -9.330 1.00 82.06 119 ASP A O 1
ATOM 933 N N . PRO A 1 120 ? -4.748 -6.339 -10.039 1.00 83.06 120 PRO A N 1
ATOM 934 C CA . PRO A 1 120 ? -4.076 -6.193 -11.328 1.00 83.06 120 PRO A CA 1
ATOM 935 C C . PRO A 1 120 ? -4.683 -5.072 -12.178 1.00 83.06 120 PRO A C 1
ATOM 937 O O . PRO A 1 120 ? -4.003 -4.478 -13.012 1.00 83.06 120 PRO A O 1
ATOM 940 N N . ARG A 1 121 ? -5.963 -4.732 -11.963 1.00 83.12 121 ARG A N 1
ATOM 941 C CA . ARG A 1 121 ? -6.622 -3.638 -12.690 1.00 83.12 121 ARG A CA 1
ATOM 942 C C . ARG A 1 121 ? -6.101 -2.287 -12.221 1.00 83.12 121 ARG A C 1
ATOM 944 O O . ARG A 1 121 ? -5.946 -1.378 -13.034 1.00 83.12 121 ARG A O 1
ATOM 951 N N . LEU A 1 122 ? -5.864 -2.152 -10.915 1.00 79.81 122 LEU A N 1
ATOM 952 C CA . LEU A 1 122 ? -5.328 -0.925 -10.340 1.00 79.81 122 LEU A CA 1
ATOM 953 C C . LEU A 1 122 ? -3.847 -0.761 -10.689 1.00 79.81 122 LEU A C 1
ATOM 955 O O . LEU A 1 122 ? -3.467 0.329 -11.109 1.00 79.81 122 LEU A O 1
ATOM 959 N N . LEU A 1 123 ? -3.058 -1.839 -10.603 1.00 84.94 123 LEU A N 1
ATOM 960 C CA . LEU A 1 123 ? -1.660 -1.859 -11.043 1.00 84.94 123 LEU A CA 1
ATOM 961 C C . LEU A 1 123 ? -1.530 -1.414 -12.500 1.00 84.94 123 LEU A C 1
ATOM 963 O O . LEU A 1 123 ? -0.796 -0.471 -12.783 1.00 84.94 123 LEU A O 1
ATOM 967 N N . ARG A 1 124 ? -2.319 -2.004 -13.409 1.00 85.56 124 ARG A N 1
ATOM 968 C CA . ARG A 1 124 ? -2.305 -1.624 -14.826 1.00 85.56 124 ARG A CA 1
ATOM 969 C C . ARG A 1 124 ? -2.670 -0.155 -15.035 1.00 85.56 124 ARG A C 1
ATOM 971 O O . ARG A 1 124 ? -1.945 0.554 -15.713 1.00 85.56 124 ARG A O 1
ATOM 978 N N . ARG A 1 125 ? -3.753 0.325 -14.414 1.00 83.56 125 ARG A N 1
ATOM 979 C CA . ARG A 1 125 ? -4.209 1.718 -14.565 1.00 83.56 125 ARG A CA 1
ATOM 980 C C . ARG A 1 125 ? -3.185 2.735 -14.053 1.00 83.56 125 ARG A C 1
ATOM 982 O O . ARG A 1 125 ? -3.052 3.813 -14.626 1.00 83.56 125 ARG A O 1
ATOM 989 N N . VAL A 1 126 ? -2.527 2.440 -12.931 1.00 81.62 126 VAL A N 1
ATOM 990 C CA . VAL A 1 126 ? -1.471 3.307 -12.393 1.00 81.62 126 VAL A CA 1
ATOM 991 C C . VAL A 1 126 ? -0.237 3.243 -13.287 1.00 81.62 126 VAL A C 1
ATOM 993 O O . VAL A 1 126 ? 0.304 4.296 -13.605 1.00 81.62 126 VAL A O 1
ATOM 996 N N . GLY A 1 127 ? 0.144 2.051 -13.749 1.00 83.50 127 GLY A N 1
ATOM 997 C CA . GLY A 1 127 ? 1.266 1.861 -14.661 1.00 83.50 127 GLY A CA 1
ATOM 998 C C . GLY A 1 127 ? 1.094 2.580 -15.999 1.00 83.50 127 GLY A C 1
ATOM 999 O O . GLY A 1 127 ? 1.984 3.320 -16.396 1.00 83.50 127 GLY A O 1
ATOM 1000 N N . GLU A 1 128 ? -0.067 2.442 -16.649 1.00 84.19 128 GLU A N 1
ATOM 1001 C CA . GLU A 1 128 ? -0.430 3.178 -17.873 1.00 84.19 128 GLU A CA 1
ATOM 1002 C C . GLU A 1 128 ? -0.296 4.688 -17.653 1.00 84.19 128 GLU A C 1
ATOM 1004 O O . GLU A 1 128 ? 0.399 5.374 -18.396 1.00 84.19 128 GLU A O 1
ATOM 1009 N N . ARG A 1 129 ? -0.888 5.195 -16.564 1.00 81.00 129 ARG A N 1
ATOM 1010 C CA . ARG A 1 129 ? -0.827 6.617 -16.234 1.00 81.00 129 ARG A CA 1
ATOM 1011 C C . ARG A 1 129 ? 0.609 7.085 -16.023 1.00 81.00 129 ARG A C 1
ATOM 1013 O O . ARG A 1 129 ? 0.960 8.134 -16.532 1.00 81.00 129 ARG A O 1
ATOM 1020 N N . LEU A 1 130 ? 1.419 6.365 -15.249 1.00 81.06 130 LEU A N 1
ATOM 1021 C CA . LEU A 1 130 ? 2.799 6.766 -14.955 1.00 81.06 130 LEU A CA 1
ATOM 1022 C C . LEU A 1 130 ? 3.706 6.674 -16.188 1.00 81.06 130 LEU A C 1
ATOM 1024 O O . LEU A 1 130 ? 4.541 7.552 -16.367 1.00 81.06 130 LEU A O 1
ATOM 1028 N N . ALA A 1 131 ? 3.497 5.686 -17.061 1.00 75.62 131 ALA A N 1
ATOM 1029 C CA . ALA A 1 131 ? 4.219 5.565 -18.326 1.00 75.62 131 ALA A CA 1
ATOM 1030 C C . ALA A 1 131 ? 3.915 6.729 -19.289 1.00 75.62 131 ALA A C 1
ATOM 1032 O O . ALA A 1 131 ? 4.816 7.221 -19.960 1.00 75.62 131 ALA A O 1
ATOM 1033 N N . GLU A 1 132 ? 2.677 7.234 -19.310 1.00 64.94 132 GLU A N 1
ATOM 1034 C CA . GLU A 1 132 ? 2.320 8.455 -20.053 1.00 64.94 132 GLU A CA 1
ATOM 1035 C C . GLU A 1 132 ? 3.050 9.713 -19.532 1.00 64.94 132 GLU A C 1
ATOM 1037 O O . GLU A 1 132 ? 3.169 10.702 -20.257 1.00 64.94 132 GLU A O 1
ATOM 1042 N N . PHE A 1 133 ? 3.549 9.689 -18.288 1.00 55.91 133 PHE A N 1
ATOM 1043 C CA . PHE A 1 133 ? 4.269 10.799 -17.654 1.00 55.91 133 PHE A CA 1
ATOM 1044 C C . PHE A 1 133 ? 5.799 10.708 -17.751 1.00 55.91 133 PHE A C 1
ATOM 1046 O O . PHE A 1 133 ? 6.455 11.659 -17.325 1.00 55.91 133 PHE A O 1
ATOM 1053 N N . GLU A 1 134 ? 6.376 9.656 -18.346 1.00 48.28 134 GLU A N 1
ATOM 1054 C CA . GLU A 1 134 ? 7.814 9.590 -18.653 1.00 48.28 134 GLU A CA 1
ATOM 1055 C C . GLU A 1 134 ? 8.123 9.902 -20.136 1.00 48.28 134 GLU A C 1
ATOM 1057 O O . GLU A 1 134 ? 8.443 8.997 -20.910 1.00 48.28 134 GLU A O 1
ATOM 1062 N N . PRO A 1 135 ? 8.111 11.173 -20.589 1.00 40.31 135 PRO A N 1
ATOM 1063 C CA . PRO A 1 135 ? 8.739 11.539 -21.847 1.00 40.31 135 PRO A CA 1
ATOM 1064 C C . PRO A 1 135 ? 10.220 11.848 -21.596 1.00 40.31 135 PRO A C 1
ATOM 1066 O O . PRO A 1 135 ? 10.611 13.005 -21.519 1.00 40.31 135 PRO A O 1
ATOM 1069 N N . GLY A 1 136 ? 11.048 10.808 -21.490 1.00 39.38 136 GLY A N 1
ATOM 1070 C CA . GLY A 1 136 ? 12.504 10.928 -21.580 1.00 39.38 136 GLY A CA 1
ATOM 1071 C C . GLY A 1 136 ? 13.208 11.603 -20.393 1.00 39.38 136 GLY A C 1
ATOM 1072 O O . GLY A 1 136 ? 12.758 12.572 -19.790 1.00 39.38 136 GLY A O 1
ATOM 1073 N N . ARG A 1 137 ? 14.399 11.089 -20.080 1.00 44.50 137 ARG A N 1
ATOM 1074 C CA . ARG A 1 137 ? 15.397 11.771 -19.252 1.00 44.50 137 ARG A CA 1
ATOM 1075 C C . ARG A 1 137 ? 15.571 13.217 -19.732 1.00 44.50 137 ARG A C 1
ATOM 1077 O O . ARG A 1 137 ? 16.162 13.387 -20.784 1.00 44.50 137 ARG A O 1
ATOM 1084 N N . HIS A 1 138 ? 15.132 14.218 -18.970 1.00 36.94 138 HIS A N 1
ATOM 1085 C CA . HIS A 1 138 ? 15.798 15.524 -18.861 1.00 36.94 138 HIS A CA 1
ATOM 1086 C C . HIS A 1 138 ? 15.326 16.287 -17.603 1.00 36.94 138 HIS A C 1
ATOM 1088 O O . HIS A 1 138 ? 14.168 16.661 -17.465 1.00 36.94 138 HIS A O 1
ATOM 1094 N N . GLU A 1 139 ? 16.287 16.461 -16.694 1.00 35.66 139 GLU A N 1
ATOM 1095 C CA . GLU A 1 139 ? 16.530 17.567 -15.753 1.00 35.66 139 GLU A CA 1
ATOM 1096 C C . GLU A 1 139 ? 15.411 18.238 -14.920 1.00 35.66 139 GLU A C 1
ATOM 1098 O O . GLU A 1 139 ? 14.654 19.089 -15.368 1.00 35.66 139 GLU A O 1
ATOM 1103 N N . THR A 1 140 ? 15.569 18.022 -13.607 1.00 38.59 140 THR A N 1
ATOM 1104 C CA . THR A 1 140 ? 15.573 18.992 -12.488 1.00 38.59 140 THR A CA 1
ATOM 1105 C C . THR A 1 140 ? 14.299 19.742 -12.052 1.00 38.59 140 THR A C 1
ATOM 1107 O O . THR A 1 140 ? 13.676 20.505 -12.781 1.00 38.59 140 THR A O 1
ATOM 1110 N N . ALA A 1 141 ? 14.091 19.636 -10.729 1.00 35.03 141 ALA A N 1
ATOM 1111 C CA . ALA A 1 141 ? 13.286 20.438 -9.798 1.00 35.03 141 ALA A CA 1
ATOM 1112 C C . ALA A 1 141 ? 11.809 20.032 -9.558 1.00 35.03 141 ALA A C 1
ATOM 1114 O O . ALA A 1 141 ? 11.055 19.747 -10.490 1.00 35.03 141 ALA A O 1
ATOM 1115 N N . PRO A 1 142 ? 11.357 20.023 -8.281 1.00 39.50 142 PRO A N 1
ATOM 1116 C CA . PRO A 1 142 ? 10.089 19.426 -7.891 1.00 39.50 142 PRO A CA 1
ATOM 1117 C C . PRO A 1 142 ? 8.938 20.393 -8.171 1.00 39.50 142 PRO A C 1
ATOM 1119 O O . PRO A 1 142 ? 8.865 21.492 -7.621 1.00 39.50 142 PRO A O 1
ATOM 1122 N N . ARG A 1 143 ? 7.977 19.969 -8.991 1.00 33.69 143 ARG A N 1
ATOM 1123 C CA . ARG A 1 143 ? 6.676 20.636 -9.094 1.00 33.69 143 ARG A CA 1
ATOM 1124 C C . ARG A 1 143 ? 5.617 19.785 -8.413 1.00 33.69 143 ARG A C 1
ATOM 1126 O O . ARG A 1 143 ? 5.067 18.863 -9.003 1.00 33.69 143 ARG A O 1
ATOM 1133 N N . VAL A 1 144 ? 5.280 20.155 -7.178 1.00 43.00 144 VAL A N 1
ATOM 1134 C CA . VAL A 1 144 ? 4.026 19.734 -6.544 1.00 43.00 144 VAL A CA 1
ATOM 1135 C C . VAL A 1 144 ? 2.883 20.245 -7.421 1.00 43.00 144 VAL A C 1
ATOM 1137 O O . VAL A 1 144 ? 2.668 21.453 -7.519 1.00 43.00 144 VAL A O 1
ATOM 1140 N N . ARG A 1 145 ? 2.154 19.349 -8.093 1.00 45.41 145 ARG 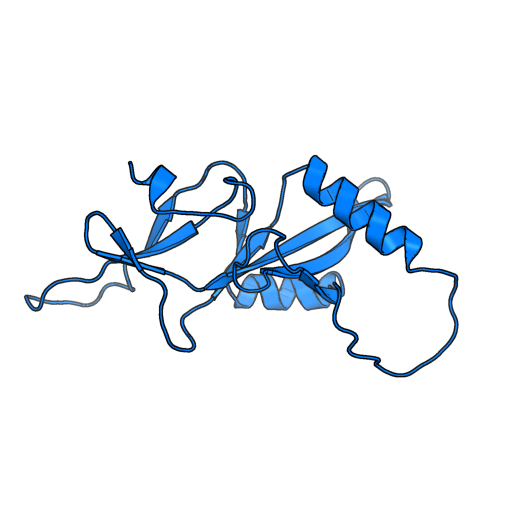A N 1
ATOM 1141 C CA . ARG A 1 145 ? 0.954 19.720 -8.855 1.00 45.41 145 ARG A CA 1
ATOM 1142 C C . ARG A 1 145 ? -0.230 18.845 -8.473 1.00 45.41 145 ARG A C 1
ATOM 1144 O O . ARG A 1 145 ? -0.173 17.622 -8.520 1.00 45.41 145 ARG A O 1
ATOM 1151 N N . GLN A 1 146 ? -1.301 19.521 -8.058 1.00 38.91 146 GLN A N 1
ATOM 1152 C CA . GLN A 1 146 ? -2.577 18.917 -7.699 1.00 38.91 146 GLN A CA 1
ATOM 1153 C C . GLN A 1 146 ? -3.287 18.382 -8.947 1.00 38.91 146 GLN A C 1
ATOM 1155 O O . GLN A 1 146 ? -3.439 19.097 -9.936 1.00 38.91 146 GLN A O 1
ATOM 1160 N N . LEU A 1 147 ? -3.762 17.141 -8.868 1.00 38.25 147 LEU A N 1
ATOM 1161 C CA . LEU A 1 147 ? -4.558 16.483 -9.901 1.00 38.25 147 LEU A CA 1
ATOM 1162 C C . LEU A 1 147 ? -6.057 16.742 -9.655 1.00 38.25 147 LEU A C 1
ATOM 1164 O O . LEU A 1 147 ? -6.517 16.671 -8.512 1.00 38.25 147 LEU A O 1
ATOM 1168 N N . ARG A 1 148 ? -6.799 17.081 -10.715 1.00 33.59 148 ARG A N 1
ATOM 1169 C CA . ARG A 1 148 ? -8.272 17.109 -10.756 1.00 33.59 148 ARG A CA 1
ATOM 1170 C C . ARG A 1 148 ? -8.817 15.744 -11.170 1.00 33.59 148 ARG A C 1
ATOM 1172 O O . ARG A 1 148 ? -8.082 15.012 -11.871 1.00 33.59 148 ARG A O 1
#

Solvent-accessible surface area (backbone atoms only — not comparable to full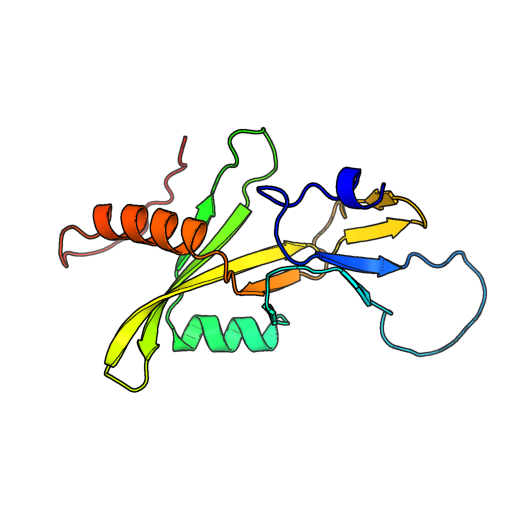-atom values): 9250 Å² total; per-residue (Å²): 106,70,76,71,61,50,81,42,79,91,75,49,40,63,50,49,25,40,62,68,76,74,98,68,85,85,79,97,66,76,83,66,65,47,78,50,70,68,64,53,46,85,32,52,62,70,59,44,54,53,51,38,62,77,46,58,44,43,83,41,78,44,70,50,95,81,78,52,79,61,44,42,34,31,41,31,58,45,63,51,100,86,62,52,78,40,82,45,44,35,35,60,41,69,42,25,38,32,62,93,83,44,66,39,82,61,96,61,98,51,65,57,40,33,30,42,60,71,56,64,69,58,49,49,56,50,46,53,55,52,57,74,68,60,80,67,97,75,83,87,82,92,75,92,71,90,79,132

pLDDT: mean 72.61, std 18.11, range [33.59, 95.12]

Secondary structure (DSSP, 8-state):
-HHHH---GGG-EEEEEEE---S---------EEEEEES-EEE-HHHHHHHHHHTT-EEEEE--TTSPPPEEEEEEEEE-TT--EEEEEEEEEEPEEEETTEEE--SS---EEEEE---HHHHHHHHHHHHHT---------------

Foldseek 3Di:
DLLVQDDDQVSADKAKAFEDDDPDDDDDDPRDIDIDHDFWDKDFPVRVVVVCVVQVWDWDFADDPPPDHTWIKTWGWDADPVRDIFIKIKTKDAHWYDDPRHTHRDPDDHGIMMITGPPVVVRVVVVVVVVVVDPDDDDDDDDPDDDD

Nearest PDB structures (foldseek):
  5kuy-assembly1_G  TM=3.963E-01  e=1.347E+00  synthetic construct
  5vly-assembly1_A  TM=2.615E-01  e=1.021E+00  Qubevirus durum
  8fn6-assembly1_2  TM=2.257E-01  e=1.876E+00  Trypanosoma brucei
  2c1q-assembly1_A  TM=3.047E-01  e=7.068E+00  Gallus gallus
  2c1s-assembly1_A  TM=2.224E-01  e=5.361E+00  Gallus gallus